Protein AF-A0AAE1PM96-F1 (afdb_monomer)

Radius of gyration: 20.33 Å; Cα contacts (8 Å, |Δi|>4): 55; chains: 1; bounding box: 50×23×58 Å

Solvent-accessible surface area (backbone atoms only — not comparable to full-atom values): 4733 Å² total; per-residue (Å²): 105,72,41,58,53,48,45,53,54,55,57,53,27,56,83,68,76,44,81,82,58,67,46,78,30,76,77,56,55,68,37,51,49,49,51,58,72,61,48,84,76,82,62,86,62,42,82,45,71,35,69,66,45,54,50,53,54,49,54,52,52,53,54,50,50,52,56,71,71,52,74,82,78,80,79,81,127

Nearest PDB structures (foldseek):
  1n5d-assembly1_A  TM=4.413E-01  e=1.330E+00  Sus scrofa
  2rfl-assembly7_G  TM=4.515E-01  e=2.644E+00  Agrobacterium fabrum str. C58
  5wp0-assembly1_B  TM=2.934E-01  e=6.460E+00  Aliivibrio fischeri ES114

InterPro domains:
  IPR049012 Mutator-like transposase domain [PF20700] (1-72)

Sequence (77 aa):
MEAEAACRLWGRSTELRLRYTTFLGDGDSNTYLAIQQLNQYGFPVKKDECINHVSKRLGTRLRKLKKEMTTTVTTKT

Mean predicted aligned error: 6.75 Å

Foldseek 3Di:
DLLVVLLVVQVVCVVVVHHAQEDEELPPDPSQVSVQVSCVPVDRRHYDYDPVSVVVVVVVVVVVVVVVPPPPPPPDD

Secondary structure (DSSP, 8-state):
-HHHHHHHHHHHHHHTT----EEEESS-HHHHHHHHHH-TTSSPPEEEE-HHHHHHHHHHHHHHHHHHHS-------

Organism: NCBI:txid1843537

pLDDT: mean 89.19, std 10.28, range [53.0, 97.31]

Structure (mmCIF, N/CA/C/O backbone):
data_AF-A0AAE1PM96-F1
#
_entry.id   AF-A0AAE1PM96-F1
#
loop_
_atom_site.group_PDB
_atom_site.id
_atom_site.type_symbol
_atom_site.label_atom_id
_atom_site.label_alt_id
_atom_site.label_comp_id
_atom_site.label_asym_id
_atom_site.label_entity_id
_atom_site.label_seq_id
_atom_site.pdbx_PDB_ins_code
_atom_site.Cartn_x
_atom_site.Cartn_y
_atom_site.Cartn_z
_atom_site.occupancy
_atom_site.B_iso_or_equiv
_atom_site.auth_seq_id
_atom_site.auth_comp_id
_atom_site.auth_asym_id
_atom_site.auth_atom_id
_atom_site.pdbx_PDB_model_num
ATOM 1 N N . MET A 1 1 ? 2.156 14.305 6.753 1.00 85.44 1 MET A N 1
ATOM 2 C CA . MET A 1 1 ? 2.699 13.508 5.613 1.00 85.44 1 MET A CA 1
ATOM 3 C C . MET A 1 1 ? 1.792 12.309 5.332 1.00 85.44 1 MET A C 1
ATOM 5 O O . MET A 1 1 ? 0.964 11.999 6.178 1.00 85.44 1 MET A O 1
ATOM 9 N N . GLU A 1 2 ? 1.930 11.621 4.194 1.00 87.69 2 GLU A N 1
ATOM 10 C CA . GLU A 1 2 ? 1.065 10.481 3.820 1.00 87.69 2 GLU A CA 1
ATOM 11 C C . GLU A 1 2 ? 1.076 9.333 4.840 1.00 87.69 2 GLU A C 1
ATOM 13 O O . GLU A 1 2 ? 0.013 8.845 5.216 1.00 87.69 2 GLU A O 1
ATOM 18 N N . ALA A 1 3 ? 2.252 8.960 5.361 1.00 91.69 3 ALA A N 1
ATOM 19 C CA . ALA A 1 3 ? 2.380 7.925 6.392 1.00 91.69 3 ALA A CA 1
ATOM 20 C C . ALA A 1 3 ? 1.568 8.249 7.656 1.00 91.69 3 ALA A C 1
ATOM 22 O O . ALA A 1 3 ? 0.837 7.415 8.179 1.00 91.69 3 ALA A O 1
ATOM 23 N N . GLU A 1 4 ? 1.643 9.498 8.107 1.00 93.06 4 GLU A N 1
ATOM 24 C CA . GLU A 1 4 ? 0.899 9.977 9.268 1.00 93.06 4 GLU A CA 1
ATOM 25 C C . GLU A 1 4 ? -0.615 9.988 9.010 1.00 93.06 4 GLU A C 1
ATOM 27 O O . GLU A 1 4 ? -1.394 9.567 9.865 1.00 93.06 4 GLU A O 1
ATOM 32 N N . ALA A 1 5 ? -1.041 10.425 7.820 1.00 93.62 5 ALA A N 1
ATOM 33 C CA . ALA A 1 5 ? -2.446 10.395 7.427 1.00 93.62 5 ALA A CA 1
ATOM 34 C C . ALA A 1 5 ? -2.987 8.957 7.396 1.00 93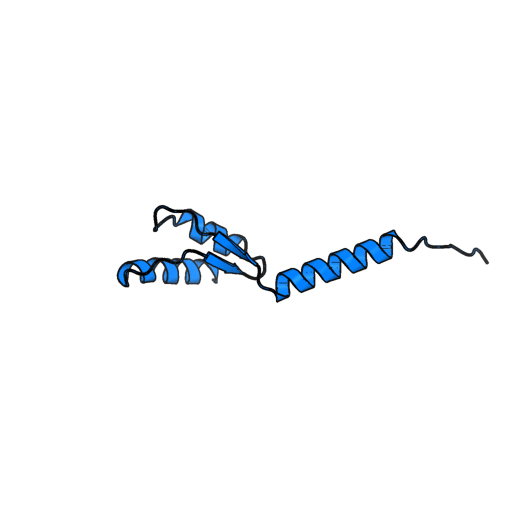.62 5 ALA A C 1
ATOM 36 O O . ALA A 1 5 ? -4.080 8.702 7.905 1.00 93.62 5 ALA A O 1
ATOM 37 N N . ALA A 1 6 ? -2.206 8.010 6.871 1.00 93.19 6 ALA A N 1
ATOM 38 C CA . ALA A 1 6 ? -2.566 6.601 6.863 1.00 93.19 6 ALA A CA 1
ATOM 39 C C . ALA A 1 6 ? -2.684 6.034 8.284 1.00 93.19 6 ALA A C 1
ATOM 41 O O . ALA A 1 6 ? -3.698 5.416 8.593 1.00 93.19 6 ALA A O 1
ATOM 42 N N . CYS A 1 7 ? -1.727 6.313 9.177 1.00 93.81 7 CYS A N 1
ATOM 43 C CA . CYS A 1 7 ? -1.810 5.890 10.578 1.00 93.81 7 CYS A CA 1
ATOM 44 C C . CYS A 1 7 ? -3.060 6.444 11.278 1.00 93.81 7 CYS A C 1
ATOM 46 O O . CYS A 1 7 ? -3.742 5.702 11.981 1.00 93.81 7 CYS A O 1
ATOM 48 N N . ARG A 1 8 ? -3.415 7.716 11.045 1.00 95.31 8 ARG A N 1
ATOM 49 C CA . ARG A 1 8 ? -4.650 8.315 11.588 1.00 95.31 8 ARG A CA 1
ATOM 50 C C . ARG A 1 8 ? -5.909 7.618 11.058 1.00 95.31 8 ARG A C 1
ATOM 52 O O . ARG A 1 8 ? -6.823 7.341 11.830 1.00 95.31 8 ARG A O 1
ATOM 59 N N . LEU A 1 9 ? -5.966 7.319 9.757 1.00 94.50 9 LEU A N 1
ATOM 60 C CA . LEU A 1 9 ? -7.096 6.611 9.140 1.00 94.50 9 LEU A CA 1
ATOM 61 C C . LEU A 1 9 ? -7.234 5.177 9.652 1.00 94.50 9 LEU A C 1
ATOM 63 O O . LEU A 1 9 ? -8.351 4.727 9.911 1.00 94.50 9 LEU A O 1
ATOM 67 N N . TRP A 1 10 ? -6.109 4.479 9.804 1.00 93.94 10 TRP A N 1
ATOM 68 C CA . TRP A 1 10 ? -6.062 3.154 10.405 1.00 93.94 10 TRP A CA 1
ATOM 69 C C . TRP A 1 10 ? -6.573 3.222 11.845 1.00 93.94 10 TRP A C 1
ATOM 71 O O . TRP A 1 10 ? -7.506 2.490 12.172 1.00 93.94 10 TRP A O 1
ATOM 81 N N . GLY A 1 11 ? -6.046 4.124 12.676 1.00 93.81 11 GLY A N 1
ATOM 82 C CA . GLY A 1 11 ? -6.494 4.301 14.061 1.00 93.81 11 GLY A CA 1
ATOM 83 C C . GLY A 1 11 ? -8.004 4.516 14.154 1.00 93.81 11 GLY A C 1
ATOM 84 O O . GLY A 1 11 ? -8.705 3.744 14.808 1.00 93.81 11 GLY A O 1
ATOM 85 N N . ARG A 1 12 ? -8.535 5.471 13.381 1.00 95.31 12 ARG A N 1
ATOM 86 C CA . ARG A 1 12 ? -9.973 5.783 13.355 1.00 95.31 12 ARG A CA 1
ATOM 87 C C . ARG A 1 12 ? -10.844 4.605 12.919 1.00 95.31 12 ARG A C 1
ATOM 89 O O . ARG A 1 12 ? -11.998 4.505 13.322 1.00 95.31 12 ARG A O 1
ATOM 96 N N . SER A 1 13 ? -10.336 3.697 12.085 1.00 94.88 13 SER A N 1
ATOM 97 C CA . SER A 1 13 ? -11.133 2.543 11.664 1.00 94.88 13 SER A CA 1
ATOM 98 C C . SER A 1 13 ? -11.502 1.644 12.849 1.00 94.88 13 SER A C 1
ATOM 100 O O . SER A 1 13 ? -12.577 1.049 12.836 1.00 94.88 13 SER A O 1
ATOM 102 N N . THR A 1 14 ? -10.636 1.548 13.867 1.00 90.81 14 THR A N 1
ATOM 103 C CA . THR A 1 14 ? -10.882 0.710 15.050 1.00 90.81 14 THR A CA 1
ATOM 104 C C . THR A 1 14 ? -12.074 1.226 15.856 1.00 90.81 14 THR A C 1
ATOM 106 O O . THR A 1 14 ? -12.932 0.434 16.243 1.00 90.81 14 THR A O 1
ATOM 109 N N . GLU A 1 15 ? -12.197 2.549 15.994 1.00 93.25 15 GLU A N 1
ATOM 110 C CA . GLU A 1 15 ? -13.342 3.227 16.619 1.00 93.25 15 GLU A CA 1
ATOM 111 C C . GLU A 1 15 ? -14.651 2.919 15.874 1.00 93.25 15 GLU A C 1
ATOM 113 O O . GLU A 1 15 ? -15.708 2.758 16.480 1.00 93.25 15 GLU A O 1
ATOM 118 N N . LEU A 1 16 ? -14.564 2.753 14.552 1.00 94.62 16 LEU A N 1
ATOM 119 C CA . LEU A 1 16 ? -15.682 2.407 13.672 1.00 94.62 16 LEU A CA 1
ATOM 120 C C . LEU A 1 16 ? -15.916 0.894 13.530 1.00 94.62 16 LEU A C 1
ATOM 122 O O . LEU A 1 16 ? -16.756 0.484 12.732 1.00 94.62 16 LEU A O 1
ATOM 126 N N . ARG A 1 17 ? -15.183 0.049 14.273 1.00 93.56 17 ARG A N 1
ATOM 127 C CA . ARG A 1 17 ? -15.219 -1.426 14.165 1.00 93.56 17 ARG A CA 1
ATOM 128 C C . ARG A 1 17 ? -14.909 -1.952 12.753 1.00 93.56 17 ARG A C 1
ATOM 130 O O . ARG A 1 17 ? -15.346 -3.038 12.375 1.00 93.56 17 ARG A O 1
ATOM 137 N N . LEU A 1 18 ? -14.119 -1.205 11.984 1.00 94.31 18 LEU A N 1
ATOM 138 C CA . LEU A 1 18 ? -13.639 -1.563 10.650 1.00 94.31 18 LEU A CA 1
ATOM 139 C C . LEU A 1 18 ? -12.153 -1.920 10.695 1.00 94.31 18 LEU A C 1
ATOM 141 O O . LEU A 1 18 ? -11.379 -1.351 11.467 1.00 94.31 18 LEU A O 1
ATOM 145 N N . ARG A 1 19 ? -11.731 -2.851 9.837 1.00 94.25 19 ARG A N 1
ATOM 146 C CA . ARG A 1 19 ? -10.327 -3.259 9.713 1.00 94.25 19 ARG A CA 1
ATOM 147 C C . ARG A 1 19 ? -9.927 -3.312 8.249 1.00 94.25 19 ARG A C 1
ATOM 149 O O . ARG A 1 19 ? -10.552 -4.023 7.467 1.00 94.25 19 ARG A O 1
ATOM 156 N N . TYR A 1 20 ? -8.879 -2.578 7.893 1.00 94.81 20 TYR A N 1
ATOM 157 C CA . TYR A 1 20 ? -8.277 -2.675 6.569 1.00 94.81 20 TYR A CA 1
ATOM 158 C C . TYR A 1 20 ? -7.391 -3.919 6.484 1.00 94.81 20 TYR A C 1
ATOM 160 O O . TYR A 1 20 ? -6.542 -4.150 7.343 1.00 94.81 20 TYR A O 1
ATOM 168 N N . THR A 1 21 ? -7.578 -4.709 5.433 1.00 93.75 21 THR A N 1
ATOM 169 C CA . THR A 1 21 ? -6.793 -5.924 5.168 1.00 93.75 21 THR A CA 1
ATOM 170 C C . THR A 1 21 ? -5.683 -5.694 4.151 1.00 93.75 21 THR A C 1
ATOM 172 O O . THR A 1 21 ? -4.634 -6.332 4.229 1.00 93.75 21 THR A O 1
ATOM 175 N N . THR A 1 22 ? -5.893 -4.747 3.237 1.00 93.88 22 THR A N 1
ATOM 176 C CA . THR A 1 22 ? -4.989 -4.455 2.126 1.00 93.88 22 THR A CA 1
ATOM 177 C C . THR A 1 22 ? -4.676 -2.964 2.071 1.00 93.88 22 THR A C 1
ATOM 179 O O . THR A 1 22 ? -5.572 -2.126 2.160 1.00 93.88 22 THR A O 1
ATOM 182 N N . PHE A 1 23 ? -3.401 -2.641 1.887 1.00 93.44 23 PHE A N 1
ATOM 183 C CA . PHE A 1 23 ? -2.891 -1.313 1.584 1.00 93.44 23 PHE A CA 1
ATOM 184 C C . PHE A 1 23 ? -2.524 -1.242 0.098 1.00 93.44 23 PHE A C 1
ATOM 186 O O . PHE A 1 23 ? -1.710 -2.035 -0.376 1.00 93.44 23 PHE A O 1
ATOM 193 N N . LEU A 1 24 ? -3.109 -0.287 -0.624 1.00 92.50 24 LEU A N 1
ATOM 194 C CA . LEU A 1 24 ? -2.819 -0.021 -2.033 1.00 92.50 24 LEU A CA 1
ATOM 195 C C . LEU A 1 24 ? -1.913 1.214 -2.143 1.00 92.50 24 LEU A C 1
ATOM 197 O O . LEU A 1 24 ? -2.292 2.272 -1.648 1.00 92.50 24 LEU A O 1
ATOM 201 N N . GLY A 1 25 ? -0.757 1.102 -2.806 1.00 90.56 25 GLY A N 1
ATOM 202 C CA . GLY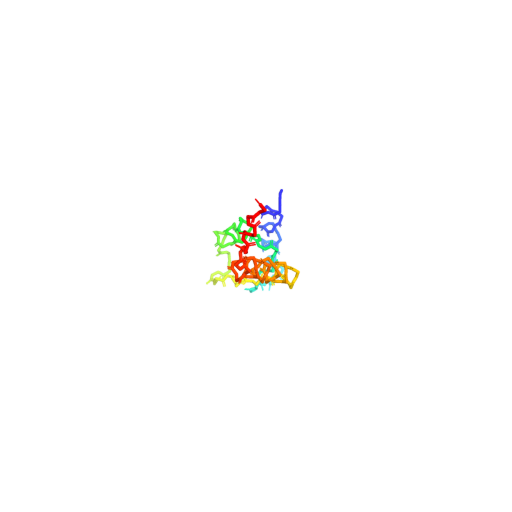 A 1 25 ? 0.182 2.227 -2.973 1.00 90.56 25 GLY A CA 1
ATOM 203 C C . GLY A 1 25 ? 0.940 2.237 -4.307 1.00 90.56 25 GLY A C 1
ATOM 204 O O . GLY A 1 25 ? 1.040 1.210 -4.984 1.00 90.56 25 GLY A O 1
ATOM 205 N N . ASP A 1 26 ? 1.503 3.389 -4.689 1.00 88.19 26 ASP A N 1
ATOM 206 C CA . ASP A 1 26 ? 2.334 3.572 -5.903 1.00 88.19 26 ASP A CA 1
ATOM 207 C C . ASP A 1 26 ? 3.821 3.367 -5.566 1.00 88.19 26 ASP A C 1
ATOM 209 O O . ASP A 1 26 ? 4.660 4.252 -5.702 1.00 88.19 26 ASP A O 1
ATOM 213 N N . GLY A 1 27 ? 4.159 2.183 -5.049 1.00 80.69 27 GLY A N 1
ATOM 214 C CA . GLY A 1 27 ? 5.509 1.912 -4.541 1.00 80.69 27 GLY A CA 1
ATOM 215 C C . GLY A 1 27 ? 5.777 2.479 -3.140 1.00 80.69 27 GLY A C 1
ATOM 216 O O . GLY A 1 27 ? 6.886 2.321 -2.623 1.00 80.69 27 GLY A O 1
ATOM 217 N N . ASP A 1 28 ? 4.759 3.038 -2.477 1.00 81.38 28 ASP A N 1
ATOM 218 C CA . ASP A 1 28 ? 4.854 3.633 -1.139 1.00 81.38 28 ASP A CA 1
ATOM 219 C C . ASP A 1 28 ? 5.318 2.613 -0.105 1.00 81.38 28 ASP A C 1
ATOM 221 O O . ASP A 1 28 ? 4.582 1.729 0.345 1.00 81.38 28 ASP A O 1
ATOM 225 N N . SER A 1 29 ? 6.602 2.687 0.230 1.00 83.88 29 SER A N 1
ATOM 226 C CA . SER A 1 29 ? 7.242 1.734 1.135 1.00 83.88 29 SER A CA 1
ATOM 227 C C . SER A 1 29 ? 7.236 2.250 2.570 1.00 83.88 29 SER A C 1
ATOM 229 O O . SER A 1 29 ? 6.898 1.492 3.472 1.00 83.88 29 SER A O 1
ATOM 231 N N . ASN A 1 30 ? 7.460 3.549 2.781 1.00 90.81 30 ASN A N 1
ATOM 232 C CA . ASN A 1 30 ? 7.470 4.146 4.121 1.00 90.81 30 ASN A CA 1
ATOM 233 C C . ASN A 1 30 ? 6.080 4.158 4.772 1.00 90.81 30 ASN A C 1
ATOM 235 O O . ASN A 1 30 ? 5.948 3.812 5.942 1.00 90.81 30 ASN A O 1
ATOM 239 N N . THR A 1 31 ? 5.035 4.494 4.011 1.00 93.31 31 THR A N 1
ATOM 240 C CA . THR A 1 31 ? 3.646 4.479 4.499 1.00 93.31 31 THR A CA 1
ATOM 241 C C . THR A 1 31 ? 3.209 3.068 4.891 1.00 93.31 31 THR A 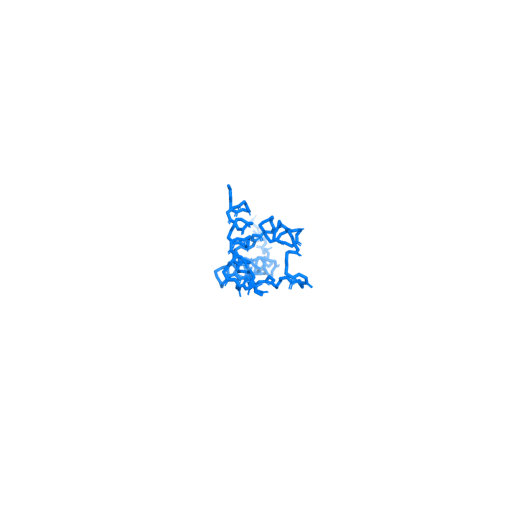C 1
ATOM 243 O O . THR A 1 31 ? 2.669 2.870 5.976 1.00 93.31 31 THR A O 1
ATOM 246 N N . TYR A 1 32 ? 3.508 2.070 4.052 1.00 92.88 32 TYR A N 1
ATOM 247 C CA . TYR A 1 32 ? 3.222 0.671 4.367 1.00 92.88 32 TYR A CA 1
ATOM 248 C C . TYR A 1 32 ? 3.967 0.194 5.624 1.00 92.88 32 TYR A C 1
ATOM 250 O O . TYR A 1 32 ? 3.362 -0.447 6.479 1.00 92.88 32 TYR A O 1
ATOM 258 N N . LEU A 1 33 ? 5.250 0.546 5.772 1.00 92.88 33 LEU A N 1
ATOM 259 C CA . LEU A 1 33 ? 6.032 0.212 6.967 1.00 92.88 33 LEU A CA 1
ATOM 260 C C . LEU A 1 33 ? 5.436 0.835 8.233 1.00 92.88 33 LEU A C 1
ATOM 262 O O . LEU A 1 33 ? 5.310 0.140 9.237 1.00 92.88 33 LEU A O 1
ATOM 266 N N . ALA A 1 34 ? 5.019 2.102 8.181 1.00 93.75 34 ALA A N 1
ATOM 267 C CA . ALA A 1 34 ? 4.387 2.773 9.315 1.00 93.75 34 ALA A CA 1
ATOM 268 C C . ALA A 1 34 ? 3.079 2.079 9.739 1.00 93.75 34 ALA A C 1
ATOM 270 O O . ALA A 1 34 ? 2.858 1.842 10.925 1.00 93.75 34 ALA A O 1
ATOM 271 N N . ILE A 1 35 ? 2.245 1.677 8.772 1.00 92.81 35 ILE A N 1
ATOM 272 C CA . ILE A 1 35 ? 1.022 0.901 9.036 1.00 92.81 35 ILE A CA 1
ATOM 273 C C . ILE A 1 35 ? 1.359 -0.462 9.650 1.00 92.81 35 ILE A C 1
ATOM 275 O O . ILE A 1 35 ? 0.683 -0.906 10.578 1.00 92.81 35 ILE A O 1
ATOM 279 N N . GLN A 1 36 ? 2.394 -1.138 9.148 1.00 91.69 36 GLN A N 1
ATOM 280 C CA . GLN A 1 36 ? 2.777 -2.446 9.671 1.00 91.69 36 GLN A CA 1
ATOM 281 C C . GLN A 1 36 ? 3.308 -2.351 11.108 1.00 91.69 36 GLN A C 1
ATOM 283 O O . GLN A 1 36 ? 2.965 -3.186 11.939 1.00 91.69 36 GLN A O 1
ATOM 288 N N . GLN A 1 37 ? 4.088 -1.308 11.409 1.00 91.56 37 GLN A N 1
ATOM 289 C CA . GLN A 1 37 ? 4.592 -1.013 12.753 1.00 91.56 37 GLN A CA 1
ATOM 290 C C . GLN A 1 37 ? 3.470 -0.661 13.733 1.00 91.56 37 GLN A C 1
ATOM 292 O O .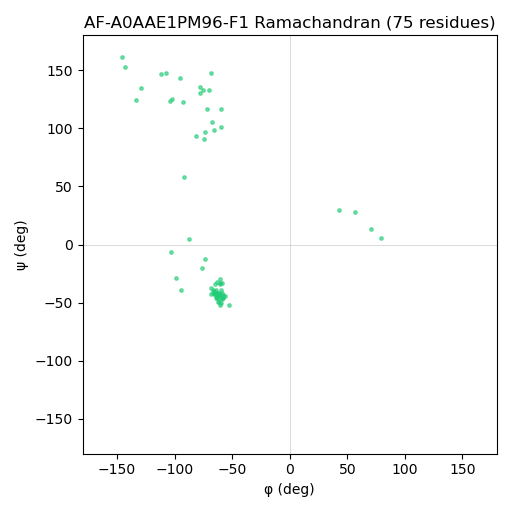 GLN A 1 37 ? 3.558 -1.018 14.904 1.00 91.56 37 GLN A O 1
ATOM 297 N N . LEU A 1 38 ? 2.404 -0.007 13.259 1.00 90.56 38 LEU A N 1
ATOM 298 C CA . LEU A 1 38 ? 1.231 0.294 14.078 1.00 90.56 38 LEU A CA 1
ATOM 299 C C . LEU A 1 38 ? 0.555 -0.987 14.607 1.00 90.56 38 LEU A C 1
ATOM 301 O O . LEU A 1 38 ? 0.012 -0.966 15.705 1.00 90.56 38 LEU A O 1
ATOM 305 N N . ASN A 1 39 ? 0.581 -2.085 13.834 1.00 83.81 39 ASN A N 1
ATOM 306 C CA . ASN A 1 39 ? 0.134 -3.446 14.195 1.00 83.81 39 ASN A CA 1
ATOM 307 C C . ASN A 1 39 ? -1.200 -3.551 14.979 1.00 83.81 39 ASN A C 1
ATOM 309 O O . ASN A 1 39 ? -1.433 -4.474 15.758 1.00 83.81 39 ASN A O 1
ATOM 313 N N . GLN A 1 40 ? -2.116 -2.612 14.764 1.00 85.19 40 GLN A N 1
ATOM 314 C CA . GLN A 1 40 ? -3.315 -2.435 15.593 1.00 85.19 40 GLN A CA 1
ATOM 315 C C . GLN A 1 40 ? -4.414 -3.496 15.400 1.00 85.19 40 GLN A C 1
ATOM 317 O O . GLN A 1 40 ? -5.362 -3.550 16.178 1.00 85.19 40 GLN A O 1
ATOM 322 N N . TYR A 1 41 ? -4.335 -4.323 14.353 1.00 89.62 41 TYR A N 1
ATOM 323 C CA . TYR A 1 41 ? -5.366 -5.324 14.048 1.00 89.62 41 TYR A CA 1
ATOM 324 C C . TYR A 1 41 ? -4.985 -6.757 14.432 1.00 89.62 41 TYR A C 1
ATOM 326 O O . TYR A 1 41 ? -5.824 -7.650 14.306 1.00 89.62 41 TYR A O 1
ATOM 334 N N . GLY A 1 42 ? -3.743 -6.989 14.874 1.00 87.25 42 GLY A N 1
ATOM 335 C CA . GLY A 1 42 ? -3.245 -8.323 15.225 1.00 87.25 42 GLY A CA 1
ATOM 336 C C . GLY A 1 42 ? -3.028 -9.263 14.032 1.00 87.25 42 GLY A C 1
ATOM 337 O O . GLY A 1 42 ? -2.864 -10.463 14.226 1.00 87.25 42 GLY A O 1
ATOM 338 N N . PHE A 1 43 ? -3.035 -8.744 12.801 1.00 90.31 43 PHE A N 1
ATOM 339 C CA . PHE A 1 43 ? -2.700 -9.490 11.588 1.00 90.31 43 PHE A CA 1
ATOM 340 C C . PHE A 1 43 ? -1.928 -8.601 10.599 1.00 90.31 43 PHE A C 1
ATOM 342 O O . PHE A 1 43 ? -2.106 -7.378 10.608 1.00 90.31 43 PHE A O 1
ATOM 349 N N . PRO A 1 44 ? -1.084 -9.187 9.729 1.00 89.69 44 PRO A N 1
ATOM 350 C CA . PRO A 1 44 ? -0.323 -8.420 8.752 1.00 89.69 44 PRO A CA 1
ATOM 351 C C . PRO A 1 44 ? -1.234 -7.842 7.661 1.00 89.69 44 PRO A C 1
ATOM 353 O O . PRO A 1 44 ? -2.045 -8.551 7.067 1.00 89.69 44 PRO A O 1
ATOM 356 N N . VAL A 1 45 ? -1.062 -6.555 7.363 1.00 92.88 45 VAL A N 1
ATOM 357 C CA . VAL A 1 45 ? -1.719 -5.892 6.226 1.00 92.88 45 VAL A CA 1
ATOM 358 C C . VAL A 1 45 ? -1.023 -6.317 4.933 1.00 92.88 45 VAL A C 1
ATOM 360 O O . VAL A 1 45 ? 0.202 -6.284 4.855 1.00 92.88 45 VAL A O 1
ATOM 363 N N . LYS A 1 46 ? -1.780 -6.696 3.900 1.00 93.50 46 LYS A N 1
ATOM 364 C CA . LYS A 1 46 ? -1.228 -7.026 2.579 1.00 93.50 46 LYS A CA 1
ATOM 365 C C . LYS A 1 46 ? -0.896 -5.746 1.808 1.00 93.50 46 LYS A C 1
ATOM 367 O O . LYS A 1 46 ? -1.722 -4.841 1.759 1.00 93.50 46 LYS A O 1
ATOM 372 N N . LYS A 1 47 ? 0.271 -5.671 1.164 1.00 93.06 47 LYS A N 1
ATOM 373 C CA . LYS A 1 47 ? 0.600 -4.587 0.223 1.00 93.06 47 L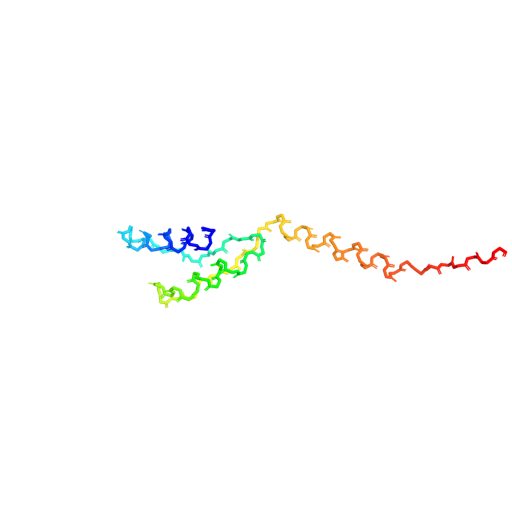YS A CA 1
ATOM 374 C C . LYS A 1 47 ? 0.245 -4.995 -1.204 1.00 93.06 47 LYS A C 1
ATOM 376 O O . LYS A 1 47 ? 0.804 -5.968 -1.702 1.00 93.06 47 LYS A O 1
ATOM 381 N N . ASP A 1 48 ? -0.604 -4.210 -1.857 1.00 94.25 48 ASP A N 1
ATOM 382 C CA . ASP A 1 48 ? -0.852 -4.287 -3.295 1.00 94.25 48 ASP A CA 1
ATOM 383 C C . ASP A 1 48 ? -0.310 -3.024 -3.989 1.00 94.25 48 ASP A C 1
ATOM 385 O O . ASP A 1 48 ? -0.282 -1.925 -3.426 1.00 94.25 48 ASP A O 1
ATOM 389 N N . GLU A 1 49 ? 0.165 -3.185 -5.222 1.00 92.56 49 GLU A N 1
ATOM 390 C CA . GLU A 1 49 ? 0.689 -2.086 -6.037 1.00 92.56 49 GLU A CA 1
ATOM 391 C C . GLU A 1 49 ? -0.392 -1.546 -6.973 1.00 92.56 49 GLU A C 1
ATOM 393 O O . GLU A 1 49 ? -1.182 -2.305 -7.538 1.00 92.56 49 GLU A O 1
ATOM 398 N N . CYS A 1 50 ? -0.408 -0.231 -7.189 1.00 93.12 50 CYS A N 1
ATOM 399 C CA . CYS A 1 50 ? -1.335 0.354 -8.148 1.00 93.12 50 CYS A CA 1
ATOM 400 C C . CYS A 1 50 ? -0.981 -0.052 -9.594 1.00 93.12 50 CYS A C 1
ATOM 402 O O . CYS A 1 50 ? 0.187 -0.209 -9.965 1.00 93.12 50 CYS A O 1
ATOM 404 N N . ILE A 1 51 ? -1.998 -0.190 -10.449 1.00 92.75 51 ILE A N 1
ATOM 405 C CA . ILE A 1 51 ? -1.823 -0.629 -11.845 1.00 92.75 51 ILE A CA 1
ATOM 406 C C . ILE A 1 51 ? -0.891 0.294 -12.645 1.00 92.75 51 ILE A C 1
ATOM 408 O O . ILE A 1 51 ? -0.121 -0.163 -13.494 1.00 92.75 51 ILE A O 1
ATOM 412 N N . ASN A 1 52 ? -0.906 1.590 -12.325 1.00 92.69 52 ASN A N 1
ATOM 413 C CA . ASN A 1 52 ? -0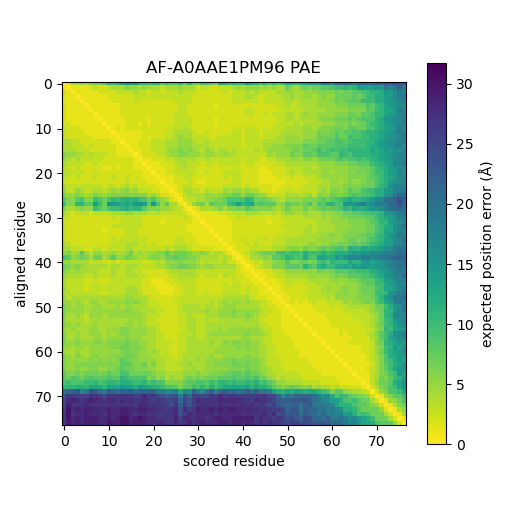.018 2.577 -12.928 1.00 92.69 52 ASN A CA 1
ATOM 414 C C . ASN A 1 52 ? 1.444 2.313 -12.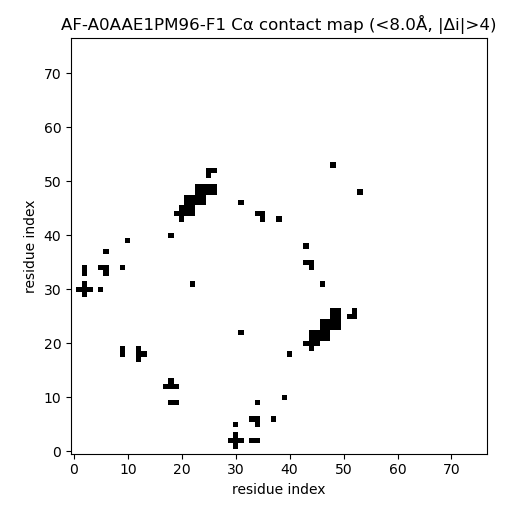543 1.00 92.69 52 ASN A C 1
ATOM 416 O O . ASN A 1 52 ? 2.310 2.368 -13.418 1.00 92.69 52 ASN A O 1
ATOM 420 N N . HIS A 1 53 ? 1.720 1.965 -11.280 1.00 91.69 53 HIS A N 1
ATOM 421 C CA . HIS A 1 53 ? 3.056 1.575 -10.824 1.00 91.69 53 HIS A CA 1
ATOM 422 C C . HIS A 1 53 ? 3.560 0.355 -11.590 1.00 91.69 53 HIS A C 1
ATOM 424 O O . HIS A 1 53 ? 4.654 0.365 -12.162 1.00 91.69 53 HIS A O 1
ATOM 430 N N . VAL A 1 54 ? 2.724 -0.685 -11.655 1.00 93.06 54 VAL A N 1
ATOM 431 C CA . VAL A 1 54 ? 3.043 -1.943 -12.336 1.00 93.06 54 VAL A CA 1
ATOM 432 C C . VAL A 1 54 ? 3.357 -1.687 -13.810 1.00 93.06 54 VAL A C 1
ATOM 434 O O . VAL A 1 54 ? 4.383 -2.153 -14.312 1.00 93.06 54 VAL A O 1
ATOM 437 N N . SER A 1 55 ? 2.533 -0.880 -14.483 1.00 95.19 55 SER A N 1
ATOM 438 C CA . SER A 1 55 ? 2.707 -0.522 -15.895 1.00 95.19 55 SER A CA 1
ATOM 439 C C . SER A 1 55 ? 3.998 0.267 -16.137 1.00 95.19 55 SER A C 1
ATOM 441 O O . SER A 1 55 ? 4.771 -0.073 -17.037 1.00 95.19 55 SER A O 1
ATOM 443 N N . LYS A 1 56 ? 4.294 1.275 -15.300 1.00 94.50 56 LYS A N 1
ATOM 444 C CA . LYS A 1 56 ? 5.555 2.039 -15.357 1.00 94.50 56 LYS A CA 1
ATOM 445 C C . LYS A 1 56 ? 6.765 1.120 -15.173 1.00 94.50 56 LYS A C 1
ATOM 447 O O . LYS A 1 56 ? 7.716 1.187 -15.957 1.00 94.50 56 LYS A O 1
ATOM 452 N N . ARG A 1 57 ? 6.728 0.234 -14.171 1.00 94.75 57 ARG A N 1
ATOM 453 C CA . ARG A 1 57 ? 7.809 -0.719 -13.875 1.00 94.75 57 ARG A CA 1
ATOM 454 C C . ARG A 1 57 ? 8.047 -1.676 -15.040 1.00 94.75 57 ARG A C 1
ATOM 456 O O . ARG A 1 57 ? 9.198 -1.879 -15.431 1.00 94.75 57 ARG A O 1
ATOM 463 N N . LEU A 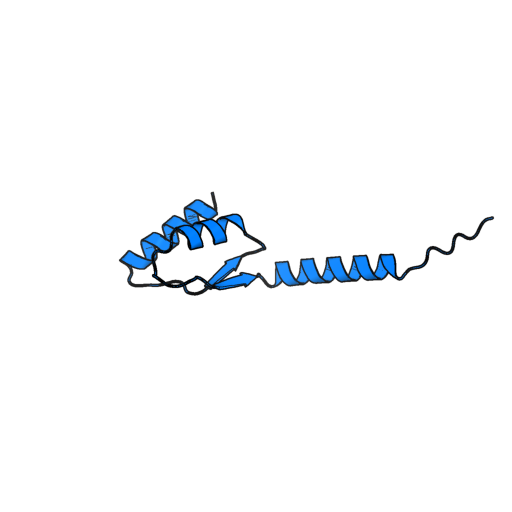1 58 ? 6.981 -2.232 -15.612 1.00 96.50 58 LEU A N 1
ATOM 464 C CA . LEU A 1 58 ? 7.060 -3.127 -16.765 1.00 96.50 58 LEU A CA 1
ATOM 465 C C . LEU A 1 58 ? 7.653 -2.410 -17.985 1.00 96.50 58 LEU A C 1
ATOM 467 O O . LEU A 1 58 ? 8.623 -2.894 -18.568 1.00 96.50 58 LEU A O 1
ATOM 471 N N . GLY A 1 59 ? 7.141 -1.224 -18.323 1.00 97.31 59 GLY A N 1
ATOM 472 C CA . GLY A 1 59 ? 7.628 -0.441 -19.460 1.00 97.31 59 GLY A CA 1
ATOM 473 C C . GLY A 1 59 ? 9.109 -0.066 -19.342 1.00 97.31 59 GLY A C 1
ATOM 474 O O . GLY A 1 59 ? 9.857 -0.129 -20.318 1.00 97.31 59 GLY A O 1
ATOM 475 N N . THR A 1 60 ? 9.574 0.275 -18.140 1.00 96.69 60 THR A N 1
ATOM 476 C CA . THR A 1 60 ? 10.999 0.539 -17.884 1.00 96.69 60 THR A CA 1
ATOM 477 C C . THR A 1 60 ? 11.861 -0.708 -18.076 1.00 96.69 60 THR A C 1
ATOM 479 O O . THR A 1 60 ? 12.896 -0.625 -18.740 1.00 96.69 60 THR A O 1
ATOM 482 N N . ARG A 1 61 ? 11.427 -1.875 -17.579 1.00 96.69 61 ARG A N 1
ATOM 483 C CA . ARG A 1 61 ? 12.151 -3.145 -17.766 1.00 96.69 61 ARG A CA 1
ATOM 484 C C . ARG A 1 61 ? 12.242 -3.548 -19.239 1.00 96.69 61 ARG A C 1
ATOM 486 O O . ARG A 1 61 ? 13.323 -3.905 -19.692 1.00 96.69 61 ARG A O 1
ATOM 493 N N . LEU A 1 62 ? 11.151 -3.418 -19.996 1.00 97.31 62 LEU A N 1
ATOM 494 C CA . LEU A 1 62 ? 11.131 -3.735 -21.429 1.00 97.31 62 LEU A CA 1
ATOM 495 C C . LEU A 1 62 ? 12.063 -2.827 -22.240 1.00 97.31 62 LEU A C 1
ATOM 497 O O . LEU A 1 62 ? 12.809 -3.308 -23.089 1.00 97.31 62 LEU A O 1
ATOM 501 N N . ARG A 1 63 ? 12.077 -1.516 -21.962 1.00 96.44 63 ARG A N 1
ATOM 502 C CA . ARG A 1 63 ? 13.001 -0.580 -22.629 1.00 96.44 63 ARG A CA 1
ATOM 503 C C . ARG A 1 63 ? 14.463 -0.877 -22.304 1.00 96.44 63 ARG A C 1
ATOM 505 O O . ARG A 1 63 ? 15.301 -0.797 -23.199 1.00 96.44 63 ARG A O 1
ATOM 512 N N . LYS A 1 64 ? 14.760 -1.241 -21.052 1.00 96.25 64 LYS A N 1
ATOM 513 C CA . LYS A 1 64 ? 16.102 -1.669 -20.637 1.00 96.25 64 LYS A CA 1
ATOM 514 C C . LYS A 1 64 ? 16.534 -2.925 -21.401 1.00 96.25 64 LYS A C 1
ATOM 516 O O . LYS A 1 64 ? 17.589 -2.905 -22.023 1.00 96.25 64 LYS A O 1
ATOM 521 N N . LEU A 1 65 ? 15.673 -3.942 -21.447 1.00 95.38 65 LEU A N 1
ATOM 522 C CA . LEU A 1 65 ? 15.924 -5.177 -22.191 1.00 95.38 65 LEU A CA 1
ATOM 523 C C . LEU A 1 65 ? 16.162 -4.906 -23.682 1.00 95.38 65 LEU A C 1
ATOM 525 O O . LEU A 1 65 ? 17.131 -5.396 -24.249 1.00 95.38 65 LEU A O 1
ATOM 529 N N . LYS A 1 66 ? 15.325 -4.072 -24.316 1.00 95.06 66 LYS A N 1
ATOM 530 C CA . LYS A 1 66 ? 15.515 -3.676 -25.720 1.00 95.06 66 LYS A CA 1
ATOM 531 C C . LYS A 1 66 ? 16.891 -3.047 -25.945 1.00 95.06 66 LYS A C 1
ATOM 533 O O . LYS A 1 66 ? 17.546 -3.365 -26.932 1.00 95.06 66 LYS A O 1
ATOM 538 N N . LYS A 1 67 ? 17.325 -2.159 -25.046 1.00 93.50 67 LYS A N 1
ATOM 539 C CA . LYS A 1 67 ? 18.634 -1.499 -25.135 1.00 93.50 67 LYS A CA 1
ATOM 540 C C . LYS A 1 67 ? 19.784 -2.501 -25.017 1.00 93.50 67 LYS A C 1
ATOM 542 O O . LYS A 1 67 ? 20.736 -2.391 -25.772 1.00 93.50 67 LYS A O 1
ATOM 547 N N . GLU A 1 68 ? 19.684 -3.463 -24.105 1.00 92.44 68 GLU A N 1
ATOM 548 C CA . GLU A 1 68 ? 20.700 -4.50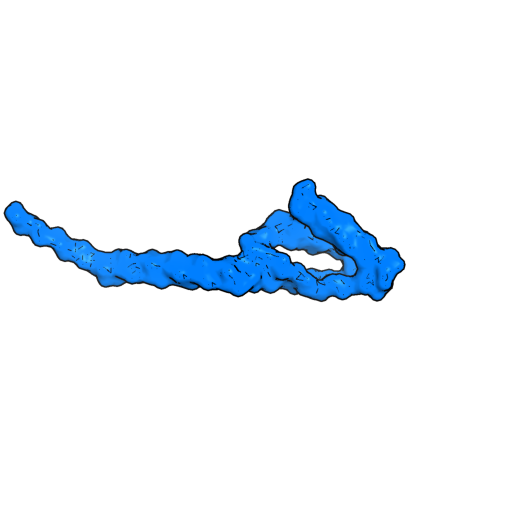8 -23.901 1.00 92.44 68 GLU A CA 1
ATOM 549 C C . GLU A 1 68 ? 20.782 -5.484 -25.082 1.00 92.44 68 GLU A C 1
ATOM 551 O O . GLU A 1 68 ? 21.871 -5.890 -25.471 1.00 92.44 68 GLU A O 1
ATOM 556 N N . MET A 1 69 ? 19.638 -5.816 -25.684 1.00 90.25 69 MET A N 1
ATOM 557 C CA . MET A 1 69 ? 19.560 -6.702 -26.852 1.00 90.25 69 MET A CA 1
ATOM 558 C C . MET A 1 69 ? 19.978 -6.020 -28.158 1.00 90.25 69 MET A C 1
ATOM 560 O O . MET A 1 69 ? 20.308 -6.693 -29.131 1.00 90.25 69 MET A O 1
ATOM 564 N N . THR A 1 70 ? 19.959 -4.686 -28.210 1.00 79.56 70 THR A N 1
ATOM 565 C CA . THR A 1 70 ? 20.414 -3.946 -29.388 1.00 79.56 70 THR A CA 1
ATOM 566 C C . THR A 1 70 ? 21.938 -3.854 -29.337 1.00 79.56 70 THR A C 1
ATOM 568 O O . THR A 1 70 ? 22.488 -2.948 -28.716 1.00 79.56 70 THR A O 1
ATOM 571 N N . THR A 1 71 ? 22.632 -4.799 -29.976 1.00 64.56 71 THR A N 1
ATOM 572 C CA . THR A 1 71 ? 24.084 -4.720 -30.179 1.00 64.56 71 THR A CA 1
ATOM 573 C C . THR A 1 71 ? 24.401 -3.457 -30.977 1.00 64.56 71 THR A C 1
ATOM 575 O O . THR A 1 71 ? 23.959 -3.305 -32.116 1.00 64.56 71 THR A O 1
ATOM 578 N N . THR A 1 72 ? 25.147 -2.525 -30.386 1.00 64.38 72 THR A N 1
ATOM 579 C CA . THR A 1 72 ? 25.650 -1.342 -31.086 1.00 64.38 72 THR A CA 1
ATOM 580 C C . THR A 1 72 ? 26.641 -1.810 -32.152 1.00 64.38 72 THR A C 1
ATOM 582 O O . THR A 1 72 ? 27.793 -2.112 -31.847 1.00 64.38 72 THR A O 1
ATOM 585 N N . VAL A 1 73 ? 26.198 -1.926 -33.405 1.00 64.62 73 VAL A N 1
ATOM 586 C CA . VAL A 1 73 ? 27.108 -2.132 -34.536 1.00 64.62 73 VAL A CA 1
ATOM 587 C C . VAL A 1 73 ? 27.800 -0.796 -34.779 1.00 64.62 73 VAL A C 1
ATOM 589 O O . VAL A 1 73 ? 27.233 0.110 -35.383 1.00 64.62 73 VAL A O 1
ATOM 592 N N . THR A 1 74 ? 29.006 -0.637 -34.239 1.00 58.19 74 THR A N 1
ATOM 593 C CA . THR A 1 74 ? 29.844 0.530 -34.520 1.00 58.19 74 THR A CA 1
ATOM 594 C C . THR A 1 74 ? 30.415 0.369 -35.925 1.00 58.19 74 THR A C 1
ATOM 596 O O . THR A 1 74 ? 31.470 -0.237 -36.108 1.00 58.19 74 THR A O 1
ATOM 599 N N . THR A 1 75 ? 29.716 0.877 -36.937 1.00 53.97 75 THR A N 1
ATOM 600 C CA . THR A 1 75 ? 30.295 1.050 -38.271 1.00 53.97 75 THR A CA 1
ATOM 601 C C . THR A 1 75 ? 31.372 2.128 -38.163 1.00 53.97 75 THR A C 1
ATOM 603 O O . THR A 1 75 ? 31.068 3.304 -37.979 1.00 53.97 75 THR A O 1
ATOM 606 N N . LYS A 1 76 ? 32.643 1.714 -38.186 1.00 53.00 76 LYS A N 1
ATOM 607 C CA . LYS A 1 76 ? 33.776 2.631 -38.345 1.00 53.00 76 LYS A CA 1
ATOM 608 C C . LYS A 1 76 ? 33.779 3.115 -39.795 1.00 53.00 76 LYS A C 1
ATOM 610 O O . LYS A 1 76 ? 33.904 2.284 -40.694 1.00 53.00 76 LYS A O 1
ATOM 615 N N . THR A 1 77 ? 33.591 4.418 -39.982 1.00 55.09 77 THR A N 1
ATOM 616 C CA . THR A 1 77 ? 33.865 5.130 -41.238 1.00 55.09 77 THR A CA 1
ATOM 617 C C . THR A 1 77 ? 35.366 5.302 -41.418 1.00 55.09 77 THR A C 1
ATOM 619 O O . THR A 1 77 ? 36.046 5.528 -40.389 1.00 55.09 77 THR A O 1
#